Protein AF-A0A7G6RKV8-F1 (afdb_monomer)

Secondary structure (DSSP, 8-state):
---HHHHHHHHHHHHHHHHHSTT-HHHHHHHHHHHHHHHSTT--HHHHHHTTT--HHHHHHHHHHHHHHHHHHHHHTT------

Nearest PDB structures (foldseek):
  3hug-assembly4_M  TM=6.202E-01  e=5.053E-01  Mycobacterium tuberculosis H37Rv
  3hug-assembly6_K  TM=6.300E-01  e=7.231E-01  Mycobacterium tuberculosis H37Rv
  8z6g-assembly1_B  TM=5.741E-01  e=1.669E+00  Pseudomonas aeruginosa
  5e18-assembly1_F  TM=6.317E-01  e=1.881E+00  Thermus thermophilus HB8
  3hse-assembly1_B  TM=3.935E-01  e=4.343E+00  Staphylococcus aureus subsp. aureus str. Newman

Mean predicted aligned error: 4.27 Å

pLDDT: mean 91.47, std 11.22, range [35.25, 98.06]

Foldseek 3Di:
DDDPVVVVVVVVVVCLLVVQCVVPVPLSVLLVLCVVQVVDPPRHSVNVCVVVVHDPVVSVVSPVVSVVSSVVVCVVVVNDPPPD

Sequence (84 aa):
MIPPARVSQFERVLWWQATYLKDQPGAARVLKHWVRARLTKGMTFGEACDRRGWSRPTAYRRRDEALAEIAIGLTNDGVSRHQG

Structure (mmCIF, N/CA/C/O backbone):
data_AF-A0A7G6RKV8-F1
#
_entry.id   AF-A0A7G6RKV8-F1
#
loop_
_atom_site.group_PDB
_atom_site.id
_atom_site.type_symbol
_atom_site.label_atom_id
_atom_site.label_alt_id
_atom_site.label_comp_id
_atom_site.label_asym_id
_atom_site.label_entity_id
_atom_site.label_seq_id
_atom_site.pdbx_PDB_ins_code
_atom_site.Cartn_x
_atom_site.Cartn_y
_atom_site.Cartn_z
_atom_site.occupancy
_atom_site.B_iso_or_equiv
_atom_site.auth_seq_id
_atom_site.auth_comp_id
_atom_site.auth_asym_id
_atom_site.auth_atom_id
_atom_site.pdbx_PDB_model_num
ATOM 1 N N . MET A 1 1 ? -20.400 -15.319 -10.647 1.00 79.94 1 MET A N 1
ATOM 2 C CA . MET A 1 1 ? -20.836 -14.028 -10.068 1.00 79.94 1 MET A CA 1
ATOM 3 C C . MET A 1 1 ? -20.149 -13.857 -8.718 1.00 79.94 1 MET A C 1
ATOM 5 O O . MET A 1 1 ? -20.056 -14.839 -7.993 1.00 79.94 1 MET A O 1
ATOM 9 N N . ILE A 1 2 ? -19.592 -12.682 -8.407 1.00 81.81 2 ILE A N 1
ATOM 10 C CA . ILE A 1 2 ? -18.958 -12.433 -7.099 1.00 81.81 2 ILE A CA 1
ATOM 11 C C . ILE A 1 2 ? -20.077 -12.244 -6.059 1.00 81.81 2 ILE A C 1
ATOM 13 O O . ILE A 1 2 ? -20.971 -11.442 -6.319 1.00 81.81 2 ILE A O 1
ATOM 17 N N . PRO A 1 3 ? -20.070 -12.954 -4.913 1.00 90.56 3 PRO A N 1
ATOM 18 C CA . PRO A 1 3 ? -21.099 -12.781 -3.888 1.00 90.56 3 PRO A CA 1
ATOM 19 C C . PRO A 1 3 ? -21.131 -11.343 -3.339 1.00 90.56 3 PRO A C 1
ATOM 21 O O . PRO A 1 3 ? -20.055 -10.761 -3.169 1.00 90.56 3 PRO A O 1
ATOM 24 N N . PRO A 1 4 ? -22.304 -10.792 -2.969 1.00 89.12 4 PRO A N 1
ATOM 25 C CA . PRO A 1 4 ? -22.416 -9.431 -2.429 1.00 89.12 4 PRO A CA 1
ATOM 26 C C . PRO A 1 4 ? -21.474 -9.156 -1.249 1.00 89.12 4 PRO A C 1
ATOM 28 O O . PRO A 1 4 ? -20.774 -8.150 -1.237 1.00 89.12 4 PRO A O 1
ATOM 31 N N . ALA A 1 5 ? -21.345 -10.107 -0.317 1.00 86.56 5 ALA A N 1
ATOM 32 C CA . ALA A 1 5 ? -20.435 -9.990 0.825 1.00 86.56 5 ALA A CA 1
ATOM 33 C C . ALA A 1 5 ? -18.965 -9.777 0.412 1.00 86.56 5 ALA A C 1
ATOM 35 O O . ALA A 1 5 ? -18.218 -9.055 1.074 1.00 86.56 5 ALA A O 1
ATOM 36 N N . ARG A 1 6 ? -18.546 -10.379 -0.709 1.00 86.19 6 ARG A N 1
ATOM 37 C CA . ARG A 1 6 ? -17.192 -10.227 -1.248 1.00 86.19 6 ARG A CA 1
ATOM 38 C C . ARG A 1 6 ? -17.018 -8.882 -1.962 1.00 86.19 6 ARG A C 1
ATOM 40 O O . ARG A 1 6 ? -15.941 -8.304 -1.869 1.00 86.19 6 ARG A O 1
ATOM 47 N N . VAL A 1 7 ? -18.065 -8.349 -2.597 1.00 88.44 7 VAL A N 1
ATOM 48 C CA . VAL A 1 7 ? -18.057 -6.977 -3.142 1.00 88.44 7 VAL A CA 1
ATOM 49 C C . VAL A 1 7 ? -17.882 -5.960 -2.014 1.00 88.44 7 VAL A C 1
ATOM 51 O O . VAL A 1 7 ? -16.934 -5.181 -2.056 1.00 88.44 7 VAL A O 1
ATOM 54 N N . SER A 1 8 ? -18.684 -6.045 -0.948 1.00 87.31 8 SER A N 1
ATOM 55 C CA . SER A 1 8 ? -18.557 -5.152 0.214 1.00 87.31 8 SER A CA 1
ATOM 56 C C . SER A 1 8 ? -17.201 -5.285 0.916 1.00 87.31 8 SER A C 1
ATOM 58 O O . SER A 1 8 ? -16.653 -4.316 1.441 1.00 87.31 8 SER A O 1
ATOM 60 N N . GLN A 1 9 ? -16.609 -6.485 0.927 1.00 86.56 9 GLN A N 1
ATOM 61 C CA . GLN A 1 9 ? -15.234 -6.659 1.392 1.00 86.56 9 GLN A CA 1
ATOM 62 C C . GLN A 1 9 ? -14.244 -5.879 0.518 1.00 86.56 9 GLN A C 1
ATOM 64 O O . GLN A 1 9 ? -13.407 -5.164 1.064 1.00 86.56 9 GLN A O 1
ATOM 69 N N . PHE A 1 10 ? -14.335 -5.984 -0.808 1.00 88.62 10 PHE A N 1
ATOM 70 C CA . PHE A 1 10 ? -13.448 -5.258 -1.717 1.00 88.62 10 PHE A CA 1
ATOM 71 C C . PHE A 1 10 ? -13.615 -3.743 -1.617 1.00 88.62 10 PHE A C 1
ATOM 73 O O . PHE A 1 10 ? -12.612 -3.037 -1.579 1.00 88.62 10 PHE A O 1
ATOM 80 N N . GLU A 1 11 ? -14.845 -3.246 -1.496 1.00 89.62 11 GLU A N 1
ATOM 81 C CA . GLU A 1 11 ? -15.112 -1.821 -1.280 1.00 89.62 11 GLU A CA 1
ATOM 82 C C . GLU A 1 11 ? -14.414 -1.303 -0.019 1.00 89.62 11 GLU A C 1
ATOM 84 O O . GLU A 1 11 ? -13.755 -0.267 -0.069 1.00 89.62 11 GLU A O 1
ATOM 89 N N . ARG A 1 12 ? -14.455 -2.055 1.091 1.00 89.12 12 ARG A N 1
ATOM 90 C CA . ARG A 1 12 ? -13.718 -1.693 2.316 1.00 89.12 12 ARG A CA 1
ATOM 91 C C . ARG A 1 12 ? -12.207 -1.639 2.094 1.00 89.12 12 ARG A C 1
ATOM 93 O O . ARG A 1 12 ? -11.564 -0.699 2.552 1.00 89.12 12 ARG A O 1
ATOM 100 N N . VAL A 1 13 ? -11.644 -2.598 1.356 1.00 90.62 13 VAL A N 1
ATOM 101 C CA . VAL A 1 13 ? -10.202 -2.638 1.047 1.00 90.62 13 VAL A CA 1
ATOM 102 C C . VAL A 1 13 ? -9.748 -1.388 0.288 1.00 90.62 13 VAL A C 1
ATOM 104 O O . VAL A 1 13 ? -8.644 -0.897 0.528 1.00 90.62 13 VAL A O 1
ATOM 107 N N . LEU A 1 14 ? -10.588 -0.843 -0.601 1.00 89.44 14 LEU A N 1
ATOM 108 C CA . LEU A 1 14 ? -10.268 0.388 -1.333 1.00 89.44 14 LEU A CA 1
ATOM 109 C C . LEU A 1 14 ? -10.054 1.582 -0.390 1.00 89.44 14 LEU A C 1
ATOM 111 O O . LEU A 1 14 ? -9.215 2.438 -0.678 1.00 89.44 14 LEU A O 1
ATOM 115 N N . TRP A 1 15 ? -10.752 1.610 0.747 1.00 93.00 15 TRP A N 1
ATOM 116 C CA . TRP A 1 15 ? -10.675 2.696 1.722 1.00 93.00 15 TRP A CA 1
ATOM 117 C C . TRP A 1 15 ? -9.507 2.583 2.703 1.00 93.00 15 TRP A C 1
ATOM 119 O O . TRP A 1 15 ? -9.071 3.605 3.223 1.00 93.00 15 TRP A O 1
ATOM 129 N N . TRP A 1 16 ? -8.923 1.399 2.904 1.00 93.81 16 TRP A N 1
ATOM 130 C CA . TRP A 1 16 ? -7.860 1.187 3.900 1.00 93.81 16 TRP A CA 1
ATOM 131 C C . TRP A 1 16 ? -6.655 2.119 3.746 1.00 93.81 16 TRP A C 1
ATOM 133 O O . TRP A 1 16 ? -6.094 2.568 4.741 1.00 93.81 16 TRP A O 1
ATOM 143 N N . GLN A 1 17 ? -6.269 2.461 2.513 1.00 93.06 17 GLN A N 1
ATOM 144 C CA . GLN A 1 17 ? -5.191 3.431 2.287 1.00 93.06 17 GLN A CA 1
ATOM 145 C C . GLN A 1 17 ? -5.561 4.826 2.802 1.00 93.06 17 GLN A C 1
ATOM 147 O O . GLN A 1 17 ? -4.728 5.488 3.410 1.00 93.06 17 GLN A O 1
ATOM 152 N N . ALA A 1 18 ? -6.797 5.271 2.572 1.00 93.12 18 ALA A N 1
ATOM 153 C CA . ALA A 1 18 ? -7.268 6.567 3.050 1.00 93.12 18 ALA A CA 1
ATOM 154 C C . ALA A 1 18 ? -7.446 6.576 4.576 1.00 93.12 18 ALA A C 1
ATOM 156 O O . ALA A 1 18 ? -7.137 7.574 5.217 1.00 93.12 18 ALA A O 1
ATOM 157 N N . THR A 1 19 ? -7.902 5.463 5.153 1.00 95.38 19 THR A N 1
ATOM 158 C CA . THR A 1 19 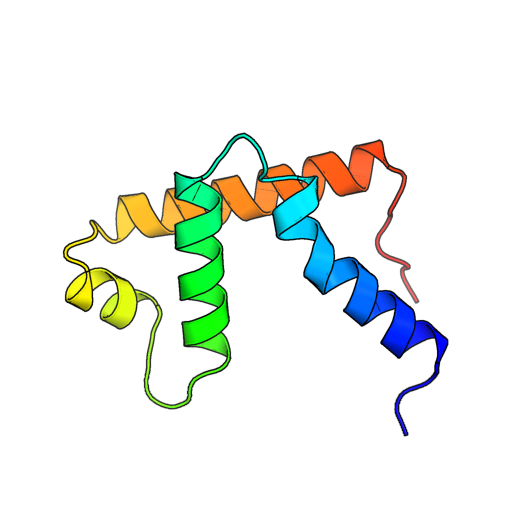? -8.145 5.336 6.593 1.00 95.38 19 THR A CA 1
ATOM 159 C C . THR A 1 19 ? -6.846 5.263 7.391 1.00 95.38 19 THR A C 1
ATOM 161 O O . THR A 1 19 ? -6.646 6.058 8.307 1.00 95.38 19 THR A O 1
ATOM 164 N N . TYR A 1 20 ? -5.953 4.334 7.043 1.00 96.50 20 TYR A N 1
ATOM 165 C CA . TYR A 1 20 ? -4.805 3.993 7.890 1.00 96.50 20 TYR A CA 1
ATOM 166 C C . TYR A 1 20 ? -3.514 4.711 7.492 1.00 96.50 20 TYR A C 1
ATOM 168 O O . TYR A 1 20 ? -2.617 4.843 8.312 1.00 96.50 20 TYR A O 1
ATOM 176 N N . LEU A 1 21 ? -3.400 5.226 6.261 1.00 96.50 21 LEU A N 1
ATOM 177 C CA . LEU A 1 21 ? -2.186 5.925 5.805 1.00 96.50 21 LEU A CA 1
ATOM 178 C C . LEU A 1 21 ? -2.347 7.446 5.733 1.00 96.50 21 LEU A C 1
ATOM 180 O O . LEU A 1 21 ? -1.516 8.112 5.110 1.00 96.50 21 LEU A O 1
ATOM 184 N N . LYS A 1 22 ? -3.394 8.003 6.358 1.00 93.75 22 LYS A N 1
ATOM 185 C CA . LYS A 1 22 ? -3.708 9.443 6.327 1.00 93.75 22 LYS A CA 1
ATOM 186 C C . LYS A 1 22 ? -2.518 10.325 6.733 1.00 93.75 22 LYS A C 1
ATOM 188 O O . LYS A 1 22 ? -2.273 11.345 6.096 1.00 93.75 22 LYS A O 1
ATOM 193 N N . ASP A 1 23 ? -1.725 9.869 7.703 1.00 94.12 23 ASP A N 1
ATOM 194 C CA . ASP A 1 23 ? -0.577 10.600 8.255 1.00 94.12 23 ASP A CA 1
ATOM 195 C C . ASP A 1 23 ? 0.764 10.172 7.622 1.00 94.12 23 ASP A C 1
ATOM 197 O O . ASP A 1 23 ? 1.833 10.642 8.009 1.00 94.12 23 ASP A O 1
ATOM 201 N N . GLN A 1 24 ? 0.735 9.289 6.613 1.00 94.06 24 GLN A N 1
ATOM 202 C CA . GLN A 1 24 ? 1.926 8.711 5.976 1.00 94.06 24 GLN A CA 1
ATOM 203 C C . GLN A 1 24 ? 1.909 8.874 4.443 1.00 94.06 24 GLN A C 1
ATOM 205 O O . GLN A 1 24 ? 1.956 7.887 3.696 1.00 94.06 24 GLN A O 1
ATOM 210 N N . PRO A 1 25 ? 1.915 10.114 3.914 1.00 91.94 25 PRO A N 1
ATOM 211 C CA . PRO A 1 25 ? 1.736 10.375 2.482 1.00 91.94 25 PRO A CA 1
ATOM 212 C C . PRO A 1 25 ? 2.825 9.743 1.600 1.00 91.94 25 PRO A C 1
ATOM 214 O O . PRO A 1 25 ? 2.567 9.365 0.454 1.00 91.94 25 PRO A O 1
ATOM 217 N N . GLY A 1 26 ? 4.048 9.596 2.122 1.00 93.19 26 GLY A N 1
ATOM 218 C CA . GLY A 1 26 ? 5.141 8.912 1.428 1.00 93.19 26 GLY A CA 1
ATOM 219 C C . GLY A 1 26 ? 4.877 7.415 1.250 1.00 93.19 26 GLY A C 1
ATOM 220 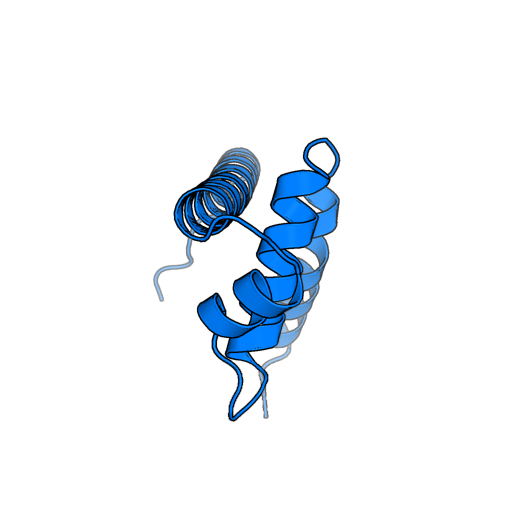O O . GLY A 1 26 ? 4.965 6.904 0.133 1.00 93.19 26 GLY A O 1
ATOM 221 N N . ALA A 1 27 ? 4.501 6.730 2.332 1.00 93.94 27 ALA A N 1
ATOM 222 C CA . ALA A 1 27 ? 4.185 5.303 2.327 1.00 93.94 27 ALA A CA 1
ATOM 223 C C . ALA A 1 27 ? 2.939 5.014 1.468 1.00 93.94 27 ALA A C 1
ATOM 225 O O . ALA A 1 27 ? 2.965 4.124 0.615 1.00 93.94 27 ALA A O 1
ATOM 226 N N . ALA A 1 28 ? 1.902 5.856 1.573 1.00 95.56 28 ALA A N 1
ATOM 227 C CA . ALA A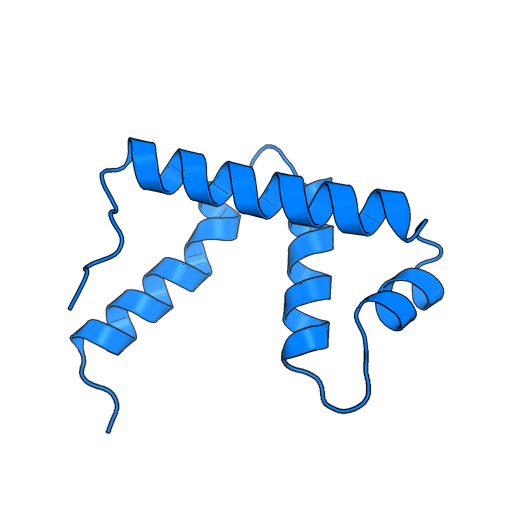 1 28 ? 0.703 5.787 0.734 1.00 95.56 28 ALA A CA 1
ATOM 228 C C . ALA A 1 28 ? 1.028 5.890 -0.768 1.00 95.56 28 ALA A C 1
ATOM 230 O O . ALA A 1 28 ? 0.558 5.089 -1.581 1.00 95.56 28 ALA A O 1
ATOM 231 N N . ARG A 1 29 ? 1.887 6.843 -1.158 1.00 95.62 29 ARG A N 1
ATOM 232 C CA . ARG A 1 29 ? 2.308 7.016 -2.560 1.00 95.62 29 ARG A CA 1
ATOM 233 C C . ARG A 1 29 ? 3.050 5.790 -3.086 1.00 95.62 29 ARG A C 1
ATOM 235 O O . ARG A 1 29 ? 2.828 5.375 -4.225 1.00 95.62 29 ARG A O 1
ATOM 242 N N . VAL A 1 30 ? 3.933 5.222 -2.273 1.00 97.56 30 VAL A N 1
ATOM 243 C CA . VAL A 1 30 ? 4.702 4.026 -2.621 1.00 97.56 30 VAL A CA 1
ATOM 244 C C . VAL A 1 30 ? 3.775 2.824 -2.806 1.00 97.56 30 VAL A C 1
ATOM 246 O O . VAL A 1 30 ? 3.841 2.160 -3.845 1.00 97.56 30 VAL A O 1
ATOM 249 N N . LEU A 1 31 ? 2.860 2.591 -1.861 1.00 97.06 31 LEU A N 1
ATOM 250 C CA . LEU A 1 31 ? 1.900 1.491 -1.923 1.00 97.06 31 LEU A CA 1
ATOM 251 C C . LEU A 1 31 ? 1.010 1.582 -3.172 1.00 97.06 31 LEU A C 1
ATOM 253 O O . LEU A 1 31 ? 0.869 0.593 -3.893 1.00 97.06 31 LEU A O 1
ATOM 257 N N . LYS A 1 32 ? 0.503 2.777 -3.505 1.00 95.69 32 LYS A N 1
ATOM 258 C CA . LYS A 1 32 ? -0.259 3.029 -4.741 1.00 95.69 32 LYS A CA 1
ATOM 259 C C . LYS A 1 32 ? 0.495 2.576 -5.994 1.00 95.69 32 LYS A C 1
ATOM 261 O O . LYS A 1 32 ? -0.088 1.945 -6.879 1.00 95.69 32 LYS A O 1
ATOM 266 N N . HIS A 1 33 ? 1.786 2.893 -6.099 1.00 97.06 33 HIS A N 1
ATOM 267 C CA . HIS A 1 33 ? 2.589 2.503 -7.260 1.00 97.06 33 HIS A CA 1
ATOM 268 C C . HIS A 1 33 ? 2.908 1.011 -7.291 1.00 97.06 33 HIS A C 1
ATOM 270 O O . HIS A 1 33 ? 2.895 0.421 -8.370 1.00 97.06 33 HIS A O 1
ATOM 276 N N . TRP A 1 34 ? 3.125 0.391 -6.133 1.00 97.50 34 TRP A N 1
ATOM 277 C CA . TRP A 1 34 ? 3.290 -1.055 -6.041 1.00 97.50 34 TRP A CA 1
ATOM 278 C C . TRP A 1 34 ? 2.027 -1.806 -6.480 1.00 97.50 34 TRP A C 1
ATOM 280 O O . TRP A 1 34 ? 2.115 -2.696 -7.326 1.00 97.50 34 TRP A O 1
ATOM 290 N N . VAL A 1 35 ? 0.846 -1.403 -5.995 1.00 95.81 35 VAL A N 1
ATOM 291 C CA . VAL A 1 35 ? -0.439 -1.981 -6.429 1.00 95.81 35 VAL A CA 1
ATOM 292 C C . VAL A 1 35 ? -0.619 -1.805 -7.934 1.00 95.81 35 VAL A C 1
ATOM 294 O O . VAL A 1 35 ? -0.946 -2.762 -8.632 1.00 95.81 35 VAL A O 1
ATOM 297 N N . ARG A 1 36 ? -0.338 -0.611 -8.471 1.00 94.81 36 ARG A N 1
ATOM 298 C CA . ARG A 1 36 ? -0.452 -0.370 -9.915 1.00 94.81 36 ARG A CA 1
ATOM 299 C C . ARG A 1 36 ? 0.490 -1.261 -10.725 1.00 94.81 36 ARG A C 1
ATOM 301 O O . ARG A 1 36 ? 0.056 -1.787 -11.744 1.00 94.81 36 ARG A O 1
ATOM 308 N N . ALA A 1 37 ? 1.726 -1.469 -10.274 1.00 96.06 37 ALA A N 1
ATOM 309 C CA . ALA A 1 37 ? 2.656 -2.389 -10.925 1.00 96.06 37 ALA A CA 1
ATOM 310 C C . ALA A 1 37 ? 2.136 -3.838 -10.896 1.00 96.06 37 ALA A C 1
ATOM 312 O O . ALA A 1 37 ? 2.195 -4.525 -11.904 1.00 96.06 37 ALA A O 1
ATOM 313 N N . ARG A 1 38 ? 1.522 -4.288 -9.791 1.00 94.56 38 ARG A N 1
ATOM 314 C CA . ARG A 1 38 ? 0.897 -5.625 -9.725 1.00 94.56 38 ARG A CA 1
ATOM 315 C C . ARG A 1 38 ? -0.282 -5.808 -10.679 1.00 94.56 38 ARG A C 1
ATOM 317 O O . ARG A 1 38 ? -0.521 -6.924 -11.126 1.00 94.56 38 ARG A O 1
ATOM 324 N N . LEU A 1 39 ? -1.031 -4.742 -10.950 1.00 94.31 39 LEU A N 1
ATOM 325 C CA . LEU A 1 39 ? -2.193 -4.774 -11.843 1.00 94.31 39 LEU A CA 1
ATOM 326 C C . LEU A 1 39 ? -1.817 -4.567 -13.319 1.00 94.31 39 LEU A C 1
ATOM 328 O O . LEU A 1 39 ? -2.590 -4.919 -14.207 1.00 94.31 39 LEU A O 1
ATOM 332 N N . THR A 1 40 ? -0.647 -3.989 -13.594 1.00 93.81 40 THR A N 1
ATOM 333 C CA . THR A 1 40 ? -0.210 -3.646 -14.951 1.00 93.81 40 THR A CA 1
ATOM 334 C C . THR A 1 40 ? 0.672 -4.756 -15.511 1.00 93.81 40 THR A C 1
ATOM 336 O O . THR A 1 40 ? 1.756 -5.017 -14.995 1.00 93.81 40 THR A O 1
ATOM 339 N N . LYS A 1 41 ? 0.250 -5.394 -16.608 1.00 91.75 41 LYS A N 1
ATOM 340 C CA . LYS A 1 41 ? 1.122 -6.328 -17.338 1.00 91.75 41 LYS A CA 1
ATOM 341 C C . LYS A 1 41 ? 2.334 -5.582 -17.909 1.00 91.75 41 LYS A C 1
ATOM 343 O O . LYS A 1 41 ? 2.182 -4.496 -18.460 1.00 91.75 41 LYS A O 1
ATOM 348 N N . GLY A 1 42 ? 3.521 -6.177 -17.789 1.00 91.06 42 GLY A N 1
ATOM 349 C CA . GLY A 1 42 ? 4.763 -5.625 -18.347 1.00 91.06 42 GLY A CA 1
ATOM 350 C C . GLY A 1 42 ? 5.362 -4.445 -17.574 1.00 91.06 42 GLY A C 1
ATOM 351 O O . GLY A 1 42 ? 6.186 -3.726 -18.127 1.00 91.06 42 GLY A O 1
ATOM 352 N N . MET A 1 43 ? 4.950 -4.213 -16.321 1.00 94.38 43 MET A N 1
ATOM 353 C CA . MET A 1 43 ? 5.598 -3.233 -15.447 1.00 94.38 43 MET A CA 1
ATOM 354 C C . MET A 1 43 ? 5.842 -3.819 -14.059 1.00 94.38 43 MET A C 1
ATOM 356 O O . MET A 1 43 ? 4.907 -4.077 -13.307 1.00 94.38 43 MET A O 1
ATOM 360 N N . THR A 1 44 ? 7.107 -3.965 -13.681 1.00 96.56 44 THR A N 1
ATOM 361 C CA . THR A 1 44 ? 7.487 -4.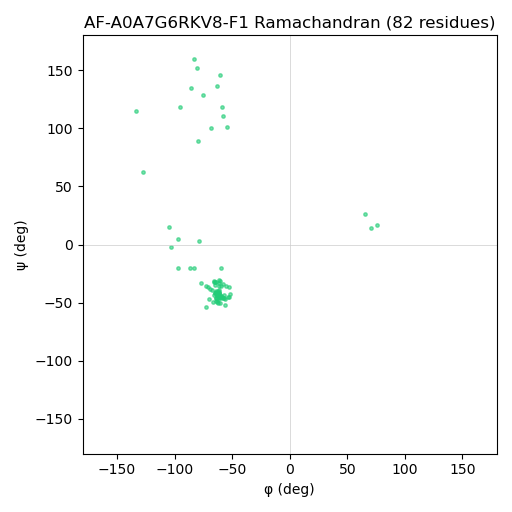342 -12.319 1.00 96.56 44 THR A CA 1
ATOM 362 C C . THR A 1 44 ? 7.506 -3.124 -11.398 1.00 96.56 44 THR A C 1
ATOM 364 O O . THR A 1 44 ? 7.624 -1.971 -11.823 1.00 96.56 44 THR A O 1
ATOM 367 N N . PHE A 1 45 ? 7.426 -3.364 -10.088 1.00 97.31 45 PHE A N 1
ATOM 368 C CA . PHE A 1 45 ? 7.576 -2.282 -9.118 1.00 97.31 45 PHE A CA 1
ATOM 369 C C . PHE A 1 45 ? 8.995 -1.688 -9.125 1.00 97.31 45 PHE A C 1
ATOM 371 O O . PHE A 1 45 ? 9.145 -0.488 -8.918 1.00 97.31 45 PHE A O 1
ATOM 378 N N . GLY A 1 46 ? 10.020 -2.496 -9.426 1.00 97.50 46 GLY A N 1
ATOM 379 C CA . GLY A 1 46 ? 11.395 -2.019 -9.597 1.00 97.50 46 GLY A CA 1
ATOM 380 C C . GLY A 1 46 ? 11.504 -0.996 -10.728 1.00 97.50 46 GLY A C 1
ATOM 381 O O . GLY A 1 46 ? 11.948 0.120 -10.491 1.00 97.50 46 GLY A O 1
ATOM 382 N N . GLU A 1 47 ? 10.975 -1.317 -11.910 1.00 97.06 47 GLU A N 1
ATOM 383 C CA . GLU A 1 47 ? 10.923 -0.381 -13.046 1.00 97.06 47 GLU A CA 1
ATOM 384 C C . GLU A 1 47 ? 10.101 0.874 -12.721 1.00 97.06 47 GLU A C 1
ATOM 386 O O . GLU A 1 47 ? 10.419 1.981 -13.158 1.00 97.06 47 GLU A O 1
ATOM 391 N N . ALA A 1 48 ? 9.025 0.728 -11.941 1.00 96.19 48 ALA A N 1
ATOM 392 C CA . ALA A 1 48 ? 8.245 1.867 -11.472 1.00 96.19 48 ALA A CA 1
ATOM 393 C C . ALA A 1 48 ? 9.042 2.775 -10.515 1.00 96.19 48 ALA A C 1
ATOM 395 O O . ALA A 1 48 ? 8.806 3.987 -10.529 1.00 96.19 48 ALA A O 1
ATOM 396 N N . CYS A 1 49 ? 9.959 2.217 -9.716 1.00 97.94 49 CYS A N 1
ATOM 397 C CA . CYS A 1 49 ? 10.890 2.977 -8.878 1.00 97.94 49 CYS A CA 1
ATOM 398 C C . CYS A 1 49 ? 11.936 3.696 -9.733 1.00 97.94 49 CYS A C 1
ATOM 400 O O . CYS A 1 49 ? 12.127 4.898 -9.556 1.00 97.94 49 CYS A O 1
ATOM 402 N N . ASP A 1 50 ? 12.540 2.998 -10.698 1.00 97.12 50 ASP A N 1
ATOM 403 C CA . ASP A 1 50 ? 13.585 3.561 -11.561 1.00 97.12 50 ASP A CA 1
ATOM 404 C C . ASP A 1 50 ? 13.061 4.765 -12.353 1.00 97.12 50 ASP A C 1
ATOM 406 O O . ASP A 1 50 ? 13.660 5.836 -12.330 1.00 97.12 50 ASP A O 1
ATOM 410 N N . ARG A 1 51 ? 11.866 4.644 -12.953 1.00 95.62 51 ARG A N 1
ATOM 411 C CA . ARG A 1 51 ? 11.198 5.746 -13.676 1.00 95.62 51 ARG A CA 1
ATOM 412 C C . ARG A 1 51 ? 10.916 6.979 -12.809 1.00 95.62 51 ARG A C 1
ATOM 414 O O . ARG A 1 51 ? 10.647 8.046 -13.347 1.00 95.62 51 ARG A O 1
ATOM 421 N N . ARG A 1 52 ? 10.901 6.830 -11.483 1.00 95.19 52 ARG A N 1
ATOM 422 C CA . ARG A 1 52 ? 10.639 7.908 -10.513 1.00 95.19 52 ARG A CA 1
ATOM 423 C C . ARG A 1 52 ? 11.908 8.416 -9.835 1.00 95.19 52 ARG A C 1
ATOM 425 O O . ARG A 1 52 ? 11.806 9.306 -8.996 1.00 95.19 52 ARG A O 1
ATOM 432 N N . GLY A 1 53 ? 13.070 7.835 -10.140 1.00 97.31 53 GLY A N 1
ATOM 433 C CA . GLY A 1 53 ? 14.316 8.129 -9.434 1.00 97.31 53 GLY A CA 1
ATOM 434 C C . GLY A 1 53 ? 14.293 7.700 -7.963 1.00 97.31 53 GLY A C 1
ATOM 435 O O . GLY A 1 53 ? 14.966 8.301 -7.131 1.00 97.31 53 GLY A O 1
ATOM 436 N N . TRP A 1 54 ? 13.485 6.699 -7.601 1.00 97.75 54 TRP A N 1
ATOM 437 C CA . TRP A 1 54 ? 13.420 6.208 -6.226 1.00 97.75 54 TRP A CA 1
ATOM 438 C C . TRP A 1 54 ? 14.497 5.160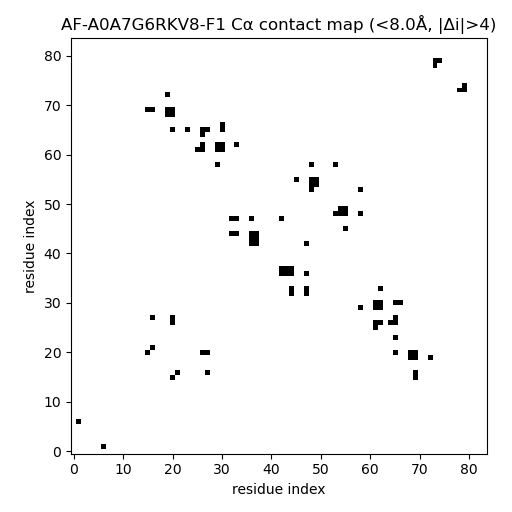 -5.962 1.00 97.75 54 TRP A C 1
ATOM 440 O O . TRP A 1 54 ? 14.633 4.195 -6.712 1.00 97.75 54 TRP A O 1
ATOM 450 N N . SER A 1 55 ? 15.187 5.285 -4.825 1.00 97.62 55 SER A N 1
ATOM 451 C CA . SER A 1 55 ? 16.002 4.193 -4.285 1.00 97.62 55 SER A CA 1
ATOM 452 C C . SER A 1 55 ? 15.114 2.972 -4.044 1.00 97.62 55 SER A C 1
ATOM 454 O O . SER A 1 55 ? 14.177 3.033 -3.242 1.00 97.62 55 SER A O 1
ATOM 456 N N . ARG A 1 56 ? 15.408 1.860 -4.732 1.00 97.81 56 ARG A N 1
ATOM 457 C CA . ARG A 1 56 ? 14.633 0.618 -4.608 1.00 97.81 56 ARG A CA 1
ATOM 458 C C . ARG A 1 56 ? 14.573 0.139 -3.149 1.00 97.81 56 ARG A C 1
ATOM 460 O O . ARG A 1 56 ? 13.452 -0.028 -2.675 1.00 97.81 56 ARG A O 1
ATOM 467 N N . PRO A 1 57 ? 15.688 -0.006 -2.396 1.00 98.06 57 PRO A N 1
ATOM 468 C CA . PRO A 1 57 ? 15.620 -0.398 -0.983 1.00 98.06 57 PRO A CA 1
ATOM 469 C C . PRO A 1 57 ? 14.685 0.489 -0.154 1.00 98.06 57 PRO A C 1
ATOM 471 O O . PRO A 1 57 ? 13.834 -0.013 0.579 1.00 98.06 57 PRO A O 1
ATOM 474 N N . THR A 1 58 ? 14.774 1.811 -0.328 1.00 97.56 58 THR A N 1
ATOM 475 C CA . THR A 1 58 ? 13.898 2.761 0.369 1.00 97.56 58 THR A CA 1
ATOM 476 C C . THR A 1 58 ? 12.436 2.569 -0.024 1.00 97.56 58 THR A C 1
ATOM 478 O O . THR A 1 58 ? 11.570 2.563 0.846 1.00 97.56 58 THR A O 1
ATOM 481 N N . ALA A 1 59 ? 12.139 2.380 -1.311 1.00 98.06 59 ALA A N 1
ATOM 482 C CA . ALA A 1 59 ? 10.779 2.165 -1.793 1.00 98.06 59 ALA A CA 1
ATOM 483 C C . ALA A 1 59 ? 10.177 0.849 -1.274 1.00 98.06 59 ALA A C 1
ATOM 485 O O . ALA A 1 59 ? 9.026 0.832 -0.848 1.00 98.06 59 ALA A O 1
ATOM 486 N N . TYR A 1 60 ? 10.945 -0.242 -1.243 1.00 97.69 60 TYR A N 1
ATOM 487 C CA . TYR A 1 60 ? 10.492 -1.504 -0.651 1.00 97.69 60 TYR A CA 1
ATOM 488 C C . TYR A 1 60 ? 10.222 -1.360 0.853 1.00 97.69 60 TYR A C 1
ATOM 490 O O . TYR A 1 60 ? 9.160 -1.769 1.313 1.00 97.69 60 TYR A O 1
ATOM 498 N N . ARG A 1 61 ? 11.097 -0.671 1.598 1.00 97.31 61 ARG A N 1
ATOM 499 C CA . ARG A 1 61 ? 10.872 -0.388 3.025 1.00 97.31 61 ARG A CA 1
ATOM 500 C C . ARG A 1 61 ? 9.604 0.438 3.263 1.00 97.31 61 ARG A C 1
ATOM 502 O O . ARG A 1 61 ? 8.799 0.085 4.112 1.00 97.31 61 ARG A O 1
ATOM 509 N N . ARG A 1 62 ? 9.374 1.492 2.471 1.00 97.56 62 ARG A N 1
ATOM 510 C CA . ARG A 1 62 ? 8.149 2.313 2.556 1.00 97.56 62 ARG A CA 1
ATOM 511 C C . ARG A 1 62 ? 6.879 1.537 2.191 1.00 97.56 62 ARG A C 1
ATOM 513 O O . ARG A 1 62 ? 5.818 1.826 2.734 1.00 97.56 62 ARG A O 1
ATOM 520 N N . ARG A 1 63 ? 6.966 0.565 1.275 1.00 97.75 63 ARG A N 1
ATOM 521 C CA . ARG A 1 63 ? 5.856 -0.356 0.978 1.00 97.75 63 ARG A CA 1
ATOM 522 C C . ARG A 1 63 ? 5.540 -1.208 2.204 1.00 97.75 63 ARG A C 1
ATOM 524 O O . ARG A 1 63 ? 4.370 -1.363 2.534 1.00 97.75 63 ARG A O 1
ATOM 531 N N . ASP A 1 64 ? 6.566 -1.752 2.847 1.00 97.69 64 ASP A N 1
ATOM 532 C CA . ASP A 1 64 ? 6.395 -2.632 4.004 1.00 97.69 64 ASP A CA 1
ATOM 533 C C . ASP A 1 64 ? 5.848 -1.865 5.211 1.00 97.69 64 ASP A C 1
ATOM 535 O O . ASP A 1 64 ? 4.922 -2.348 5.853 1.00 97.69 64 ASP A O 1
ATOM 539 N N . GLU A 1 65 ? 6.307 -0.631 5.438 1.00 96.81 65 GLU A N 1
ATOM 540 C CA . GLU A 1 65 ? 5.711 0.297 6.411 1.00 96.81 65 GLU A CA 1
ATOM 541 C C . GLU A 1 65 ? 4.220 0.537 6.134 1.00 96.81 65 GLU A C 1
ATOM 543 O O . GLU A 1 65 ? 3.400 0.413 7.038 1.00 96.81 65 GLU A O 1
ATOM 548 N N . ALA A 1 66 ? 3.843 0.809 4.878 1.00 97.62 66 ALA A N 1
ATOM 549 C CA . ALA A 1 66 ? 2.441 1.019 4.515 1.00 97.62 66 ALA A CA 1
ATOM 550 C C . ALA A 1 66 ? 1.569 -0.218 4.794 1.00 97.62 66 ALA A C 1
ATOM 552 O O . ALA A 1 66 ? 0.438 -0.102 5.262 1.00 97.62 66 ALA A O 1
ATOM 553 N N . LEU A 1 67 ? 2.078 -1.415 4.486 1.00 96.62 67 LEU A N 1
ATOM 554 C CA . LEU A 1 67 ? 1.361 -2.666 4.738 1.00 96.62 67 LEU A CA 1
ATOM 555 C C . LEU A 1 67 ? 1.261 -2.969 6.237 1.00 96.62 67 LEU A C 1
ATOM 557 O O . LEU A 1 67 ? 0.218 -3.446 6.682 1.00 96.62 67 LEU A O 1
ATOM 561 N N . ALA A 1 68 ? 2.317 -2.680 6.999 1.00 96.25 68 ALA A N 1
ATOM 562 C CA . ALA A 1 68 ? 2.333 -2.838 8.446 1.00 96.25 68 ALA A CA 1
ATOM 563 C C . ALA A 1 68 ? 1.320 -1.906 9.118 1.00 96.25 68 ALA A C 1
ATOM 565 O O . ALA A 1 68 ? 0.531 -2.371 9.934 1.00 96.25 68 ALA A O 1
ATOM 566 N N . GLU A 1 69 ? 1.269 -0.633 8.723 1.00 97.19 69 GLU A N 1
ATOM 567 C CA . GLU A 1 69 ? 0.315 0.335 9.272 1.00 97.19 69 GLU A CA 1
ATOM 568 C C . GLU A 1 69 ? -1.137 -0.085 9.020 1.00 97.19 69 GLU A C 1
ATOM 570 O O . GLU A 1 69 ? -1.962 -0.086 9.930 1.00 97.19 69 GLU A O 1
ATOM 575 N N . ILE A 1 70 ? -1.447 -0.523 7.794 1.00 96.12 70 ILE A N 1
ATOM 576 C CA . ILE A 1 70 ? -2.777 -1.055 7.476 1.00 96.12 70 ILE A CA 1
ATOM 577 C C . ILE A 1 70 ? -3.080 -2.281 8.346 1.00 96.12 70 ILE A C 1
ATOM 579 O O . ILE A 1 70 ? -4.182 -2.394 8.872 1.00 96.12 70 ILE A O 1
ATOM 583 N N . ALA A 1 71 ? -2.127 -3.201 8.523 1.00 94.75 71 ALA A N 1
ATOM 584 C CA . ALA A 1 71 ? -2.331 -4.391 9.348 1.00 94.75 71 ALA A CA 1
ATOM 585 C C . ALA A 1 71 ? -2.573 -4.051 10.829 1.00 94.75 71 ALA A C 1
ATOM 587 O O . ALA A 1 71 ? -3.437 -4.663 11.459 1.00 94.75 71 ALA A O 1
ATOM 588 N N . ILE A 1 72 ? -1.848 -3.070 11.370 1.00 95.00 72 ILE A N 1
ATOM 589 C CA . ILE A 1 72 ? -2.045 -2.558 12.731 1.00 95.00 72 ILE A CA 1
ATOM 590 C C . ILE A 1 72 ? -3.438 -1.938 12.858 1.00 95.00 72 ILE A C 1
ATOM 592 O O . ILE A 1 72 ? -4.186 -2.315 13.756 1.00 95.00 72 ILE A O 1
ATOM 596 N N . GLY A 1 73 ? -3.822 -1.060 11.927 1.00 94.56 73 GLY A N 1
ATOM 597 C CA . GLY A 1 73 ? -5.143 -0.434 11.913 1.00 94.56 73 GLY A CA 1
ATOM 598 C C . GLY A 1 73 ? -6.281 -1.455 11.863 1.00 94.56 73 GLY A C 1
ATOM 599 O O . GLY A 1 73 ? -7.194 -1.406 12.679 1.00 94.56 73 GLY A O 1
ATOM 600 N N . LEU A 1 74 ? -6.173 -2.453 10.984 1.00 93.50 74 LEU A N 1
ATOM 601 C CA . LEU A 1 74 ? -7.140 -3.551 10.902 1.00 93.50 74 LEU A CA 1
ATOM 602 C C . LEU A 1 74 ? -7.214 -4.372 12.192 1.00 93.50 74 LEU 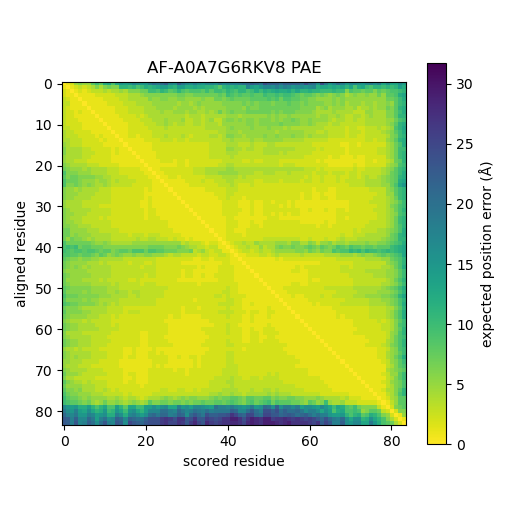A C 1
ATOM 604 O O . LEU A 1 74 ? -8.302 -4.774 12.595 1.00 93.50 74 LEU A O 1
ATOM 608 N N . THR A 1 75 ? -6.074 -4.614 12.840 1.00 93.56 75 THR A N 1
ATOM 609 C CA . THR A 1 75 ? -6.017 -5.349 14.111 1.00 93.56 75 THR A CA 1
ATOM 610 C C . THR A 1 75 ? -6.712 -4.566 15.224 1.00 93.56 75 THR A C 1
ATOM 612 O O . THR A 1 75 ? -7.510 -5.141 15.961 1.00 93.56 75 THR A O 1
ATOM 615 N N . ASN A 1 76 ? -6.469 -3.256 15.303 1.00 93.38 76 ASN A N 1
ATOM 616 C CA . ASN A 1 76 ? -7.107 -2.362 16.272 1.00 93.38 76 ASN A CA 1
ATOM 617 C C . ASN A 1 76 ? -8.623 -2.252 16.052 1.00 93.38 76 ASN A C 1
ATOM 619 O O . ASN A 1 76 ? -9.378 -2.207 17.018 1.00 93.38 76 ASN A O 1
ATOM 623 N N . ASP A 1 77 ? -9.068 -2.289 14.795 1.00 92.69 77 ASP A N 1
ATOM 624 C CA . ASP A 1 77 ? -10.488 -2.284 14.426 1.00 92.69 77 ASP A CA 1
ATOM 625 C C . ASP A 1 77 ? -11.159 -3.666 14.585 1.00 92.69 77 ASP A C 1
ATOM 627 O O . ASP A 1 77 ? -12.327 -3.842 14.233 1.00 92.69 77 ASP A O 1
ATOM 631 N N . GLY A 1 78 ? -10.436 -4.679 15.083 1.00 89.88 78 GLY A N 1
ATOM 632 C CA . GLY A 1 78 ? -10.951 -6.039 15.267 1.00 89.88 78 GLY A CA 1
ATOM 633 C C . GLY A 1 78 ? -11.191 -6.803 13.958 1.00 89.88 78 GLY A C 1
ATOM 634 O O . GLY A 1 78 ? -11.851 -7.845 13.953 1.00 89.88 78 GLY A O 1
ATOM 635 N N . VAL A 1 79 ? -10.659 -6.317 12.833 1.00 85.31 79 VAL A N 1
ATOM 636 C CA . VAL A 1 79 ? -10.764 -6.968 11.525 1.00 85.31 79 VAL A CA 1
ATOM 637 C C . VAL A 1 79 ? -9.736 -8.093 11.445 1.00 85.31 79 VAL A C 1
ATOM 639 O O . VAL A 1 79 ? -8.605 -7.921 10.992 1.00 85.31 79 VAL A O 1
ATOM 642 N N . SER A 1 80 ? -10.137 -9.287 11.869 1.00 70.31 80 SER A N 1
ATOM 643 C CA . SER A 1 80 ? -9.339 -10.495 11.682 1.00 70.31 80 SER A CA 1
ATOM 644 C C . SER A 1 80 ? -9.498 -11.047 10.263 1.00 70.31 80 SER A C 1
ATOM 646 O O . SER A 1 80 ? -10.534 -10.889 9.606 1.00 70.31 80 SER A O 1
ATOM 648 N N . ARG A 1 81 ? -8.462 -11.737 9.763 1.00 63.56 81 ARG A N 1
ATOM 649 C CA . ARG A 1 81 ? -8.635 -12.620 8.605 1.00 63.56 81 ARG A CA 1
ATOM 650 C C . ARG A 1 81 ? -9.705 -13.635 8.996 1.00 63.56 81 ARG A C 1
ATOM 652 O O . ARG A 1 81 ? -9.440 -14.479 9.844 1.00 63.56 81 ARG A O 1
ATOM 659 N N . HIS A 1 82 ? -10.887 -13.555 8.389 1.00 51.06 82 HIS A N 1
ATOM 660 C CA . HIS A 1 82 ? -11.813 -14.681 8.368 1.00 51.06 82 HIS A CA 1
ATOM 661 C C . HIS A 1 82 ? -11.036 -15.868 7.785 1.00 51.06 82 HIS A C 1
ATOM 663 O O . HIS A 1 82 ? -10.783 -15.914 6.579 1.00 51.06 82 HIS A O 1
ATOM 669 N N . GLN A 1 83 ? -10.570 -16.761 8.660 1.00 38.19 83 GLN A N 1
ATOM 670 C CA . GLN A 1 83 ? -10.190 -18.109 8.275 1.00 38.19 83 GLN A CA 1
ATOM 671 C C . GLN A 1 83 ? -11.507 -18.782 7.901 1.00 38.19 83 GLN A C 1
ATOM 673 O O . GLN A 1 83 ? -12.323 -19.073 8.772 1.00 38.19 83 GLN A O 1
ATOM 678 N N . GLY A 1 84 ? -11.761 -18.854 6.597 1.00 35.25 84 GLY A N 1
ATOM 679 C CA . GLY A 1 84 ? -12.701 -19.822 6.049 1.00 35.25 84 GLY A CA 1
ATOM 680 C C . GLY A 1 84 ? -12.021 -21.173 5.963 1.00 35.25 84 GLY A C 1
ATOM 681 O O . GLY A 1 84 ? -10.796 -21.174 5.695 1.00 35.25 84 GLY A O 1
#

Solvent-accessible surface area (backbone atoms only — not comparable to full-atom values): 4832 Å² total; per-residue (Å²): 133,83,54,69,73,57,51,57,50,50,57,52,58,70,43,42,58,64,70,51,28,67,93,34,64,68,23,44,54,41,39,54,49,42,53,50,22,76,73,38,87,96,40,52,49,65,59,58,25,57,79,66,74,44,58,58,72,59,49,53,52,32,30,51,49,39,52,48,42,39,52,51,47,34,54,76,71,66,57,68,83,81,82,124

Organism: Rhizobium leguminosarum bv. viciae (NCBI:txid387)

Radius of gyration: 14.5 Å; Cα contacts (8 Å, |Δi|>4): 52; chains: 1; bounding box: 38×30×35 Å

=== Feature glossary ===
A reading guide for the features in this record.

Start from the sequence.

  · Sequence gives the chain of amino acids in standard one-letter code (A=alanine, C=cysteine, …, Y=tyrosine), read N→C. It is the only feature that is directly encoded by the gene; all structural features are derived from the folded form of this sequence.

Fold it, and you get atomic coordinates and the backbone conformation that goes with them.

  · The mmCIF table is the protein's shape written out atom by atom. For each backbone N, Cα, C, and carbonyl O, it records an (x, y, z) coordinate triple in Å plus the residue type, chain letter, and residue number.

  · Backbone dihedral angles. Every residue except chain termini has a φ (preceding-C → N → Cα → C) and a ψ (N → Cα → C → next-N). They are reported in degrees following the IUPAC sign convention. Secondary structure is essentially a statement about which (φ, ψ) basin each residue occupies.

  · DSSP 8-state secondary structure assigns each residue one of H (α-helix), G (3₁₀-helix), I (π-helix), E (extended β-strand), B (isolated β-bridge), T (hydrogen-bonded turn), S (bend), or '-' (coil). The assignment is computed from backbone hydrogen-bond geometry via the Kabsch–Sander algorithm.

  · P-SEA three-state annotation labels each residue as helix, strand, or coil based purely on the geometry of the Cα trace. It serves as a fallback when the full backbone (and thus DSSP) is unavailable.

Summarize the fold with a handful of shape descriptors and a per-residue structural alphabet.

  · Radius of gyration (Rg) is the root-mean-square distance of Cα atoms from their centroid — a single number for overall size and compactness. A globular domain of N residues has Rg ≈ 2.2·N^0.38 Å; an extended or disordered chain has a much larger Rg. The Cα contact count is the number of residue pairs whose Cα atoms are within 8 Å and are more than four positions apart in sequence — a standard proxy for tertiary packing density. The bounding box is the smallest axis-aligned box enclosing all Cα atoms.

  · Foldseek's 3Di representation compresses backbone geometry into a per-residue letter drawn from a learned twenty-state alphabet. It captures the tertiary interaction pattern around each residue — wh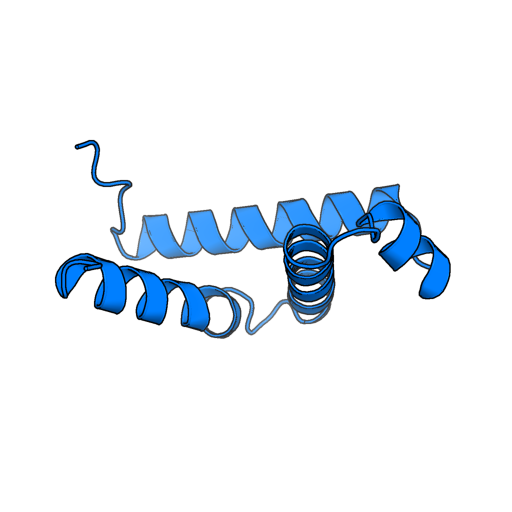ich residues are packed against it in space, regardless of where they are in sequence.

  · Accessible surface area quantifies burial. A residue with SASA near zero is packed into the hydrophobic core; one with SASA >100 Å² sits on the surface. Computed here via the Shrake–Rupley numerical algorithm with a 1.4 Å probe.

Ask how reliable the model is.

  · For AlphaFold models, the B-factor field carries pLDDT — the model's own estimate of local accuracy on a 0–100 scale. Regions with pLDDT<50 should be treated as essentially unmodeled; they often correspond to intrinsically disordered segments.

  · For experimental (PDB) structures, the B-factor (temperature factor) quantifies the positional spread of each atom in the crystal — a combination of thermal vibration and static disorder — in units of Å². High B-factors mark flexible loops or poorly resolved regions; low B-factors mark the rigid, well-ordered core.

  · PAE(i, j) answers: if I align the predicted and true structures on residue i, how far off (in Å) do I expect residue j to be? A block-diagonal PAE matrix with low values on the blocks and high values off-diagonal is the signature of a multi-domain protein with confidently predicted domains but uncertain inter-domain orientation.

Place it in context: what it resembles, what it is annotated as, and how it looks.

  · Structural nearest neighbors (via Foldseek easy-search vs the PDB). Reported per hit: target PDB id, E-value, and alignment TM-score. A TM-score above ~0.5 is the conventional threshold for 'same fold'.

  · Functional annotations link the protein to curated databases. InterPro entries identify conserved domains and families by matching the sequence against member-database signatures (Pfam, PROSITE, CDD, …). Gene Ontology (GO) terms describe molecular function, biological process, and cellular component in a controlled vocabulary. CATH places the structure in a hierarchical fold classification (Class/Architecture/Topology/Hom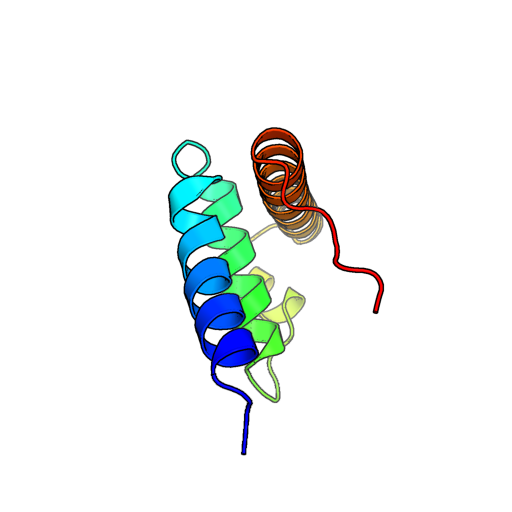ologous-superfamily). The organism is the source species.

 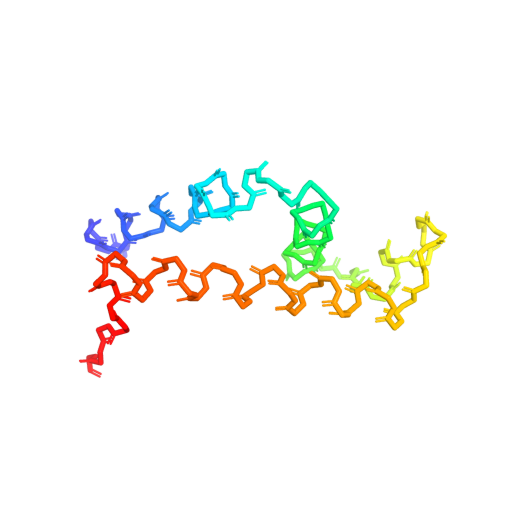 · Plot images: a contact map (which residues are close in 3D, as an N×N binary image), a Ramachandran scatter (backbone torsion angles, revealing secondary-structure composition at a glance), and — for AlphaFold structures — a PAE heatmap (pairwise prediction confidence).

  · Structure images are PyMOL renders from six orthogonal camera directions. Cartoon representation draws helices as coils and strands as arrows; sticks shows the backbone as bonds; surface shows the solvent-excluded envelope. Rainbow coloring maps sequence position to hue (blue→red, N→C); chain coloring assigns a distinct color per polypeptide.